Protein AF-A0A4R4EP50-F1 (afdb_monomer_lite)

Radius of gyration: 19.61 Å; chains: 1; bounding box: 46×54×57 Å

Structure (mmCIF, N/CA/C/O backbone):
data_AF-A0A4R4EP50-F1
#
_entry.id   AF-A0A4R4EP50-F1
#
loop_
_atom_site.group_PDB
_atom_site.id
_atom_site.type_symbol
_atom_site.label_atom_id
_atom_site.label_alt_id
_atom_site.label_comp_id
_atom_site.label_asym_id
_atom_site.label_entity_id
_atom_site.label_seq_id
_atom_site.pdbx_PDB_ins_code
_atom_site.Cartn_x
_atom_site.Cartn_y
_atom_site.Cartn_z
_atom_site.occupancy
_atom_site.B_iso_or_equiv
_atom_site.auth_seq_id
_atom_site.auth_comp_id
_atom_site.auth_asym_id
_atom_site.auth_atom_id
_atom_site.pdbx_PDB_model_num
ATOM 1 N N . MET A 1 1 ? 9.061 -44.047 -34.766 1.00 54.75 1 MET A N 1
ATOM 2 C CA . MET A 1 1 ? 9.448 -42.620 -34.655 1.00 54.75 1 MET A CA 1
ATOM 3 C C . MET A 1 1 ? 8.258 -41.668 -34.425 1.00 54.75 1 MET A C 1
ATOM 5 O O . MET A 1 1 ? 8.457 -40.468 -34.427 1.00 54.75 1 MET A O 1
ATOM 9 N N . THR A 1 2 ? 7.040 -42.151 -34.142 1.00 56.03 2 THR A N 1
ATOM 10 C CA . THR A 1 2 ? 5.811 -41.322 -34.072 1.00 56.03 2 THR A CA 1
ATOM 11 C C . THR A 1 2 ? 5.361 -40.906 -32.664 1.00 56.03 2 THR A C 1
ATOM 13 O O . THR A 1 2 ? 4.566 -39.984 -32.533 1.00 56.03 2 THR A O 1
ATOM 16 N N . ARG A 1 3 ? 5.862 -41.539 -31.593 1.00 52.25 3 ARG A N 1
ATOM 17 C CA . ARG A 1 3 ? 5.441 -41.227 -30.208 1.00 52.25 3 ARG A CA 1
ATOM 18 C C . ARG A 1 3 ? 6.208 -40.067 -29.562 1.00 52.25 3 ARG A C 1
ATOM 20 O O . ARG A 1 3 ? 5.690 -39.447 -28.644 1.00 52.25 3 ARG A O 1
ATOM 27 N N . LEU A 1 4 ? 7.402 -39.742 -30.066 1.00 52.72 4 LEU A N 1
ATOM 28 C CA . LEU A 1 4 ? 8.209 -38.630 -29.548 1.00 52.72 4 LEU A CA 1
ATOM 29 C C . LEU A 1 4 ? 7.645 -37.261 -29.974 1.00 52.72 4 LEU A C 1
ATOM 31 O O . LEU A 1 4 ? 7.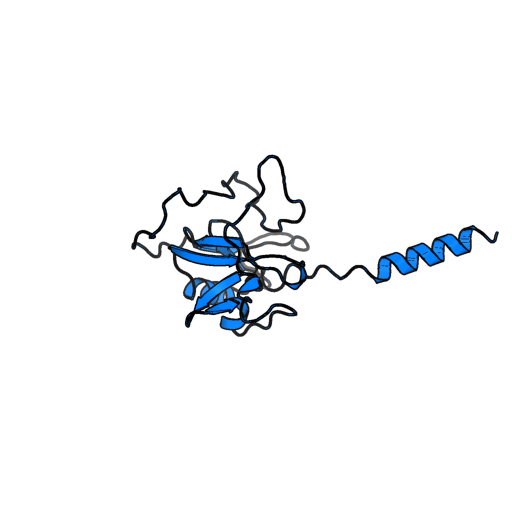656 -36.319 -29.190 1.00 52.72 4 LEU A O 1
ATOM 35 N N . SER A 1 5 ? 7.089 -37.164 -31.186 1.00 56.00 5 SER A N 1
ATOM 36 C CA . SER A 1 5 ? 6.551 -35.913 -31.741 1.00 56.00 5 SER A CA 1
ATOM 37 C C . SER A 1 5 ? 5.270 -35.440 -31.050 1.00 56.00 5 SER A C 1
ATOM 39 O O . SER A 1 5 ? 5.036 -34.239 -30.962 1.00 56.00 5 SER A O 1
ATOM 41 N N . LEU A 1 6 ? 4.455 -36.364 -30.524 1.00 56.03 6 LEU A N 1
ATOM 42 C CA . LEU A 1 6 ? 3.222 -36.003 -29.819 1.00 56.03 6 LEU A CA 1
ATOM 43 C C . LEU A 1 6 ? 3.503 -35.417 -28.426 1.00 56.03 6 LEU A C 1
ATOM 45 O O . LEU A 1 6 ? 2.803 -34.505 -28.006 1.00 56.03 6 LEU A O 1
ATOM 49 N N . ALA A 1 7 ? 4.541 -35.904 -27.737 1.00 57.75 7 ALA A N 1
ATOM 50 C CA . ALA A 1 7 ? 4.903 -35.443 -26.395 1.00 57.75 7 ALA A CA 1
ATOM 51 C C . ALA A 1 7 ? 5.517 -34.029 -26.386 1.00 57.75 7 ALA A C 1
ATOM 53 O O . ALA A 1 7 ? 5.302 -33.272 -25.441 1.00 57.75 7 ALA A O 1
ATOM 54 N N . LEU A 1 8 ? 6.243 -33.641 -27.445 1.00 58.06 8 LEU A N 1
ATOM 55 C CA . LEU A 1 8 ? 6.765 -32.274 -27.575 1.00 58.06 8 LEU A CA 1
ATOM 56 C C . LEU A 1 8 ? 5.658 -31.240 -27.842 1.00 58.06 8 LEU A C 1
ATOM 58 O O . LEU A 1 8 ? 5.747 -30.116 -27.351 1.00 58.06 8 LEU A O 1
ATOM 62 N N . ALA A 1 9 ? 4.605 -31.612 -28.576 1.00 59.69 9 ALA A N 1
ATOM 63 C CA . ALA A 1 9 ? 3.499 -30.704 -28.882 1.00 59.69 9 ALA A CA 1
ATOM 64 C C . ALA A 1 9 ? 2.643 -30.375 -27.642 1.00 59.69 9 ALA A C 1
ATOM 66 O O . ALA A 1 9 ? 2.223 -29.231 -27.470 1.00 59.69 9 ALA A O 1
ATOM 67 N N . THR A 1 10 ? 2.425 -31.339 -26.740 1.00 59.66 10 THR A N 1
ATOM 68 C CA . THR A 1 10 ? 1.687 -31.109 -25.485 1.00 59.66 10 THR A CA 1
ATOM 69 C C . THR A 1 10 ? 2.465 -30.263 -24.478 1.00 59.66 10 THR A C 1
ATOM 71 O O . THR A 1 10 ? 1.854 -29.460 -23.776 1.00 59.66 10 THR A O 1
ATOM 74 N N . LEU A 1 11 ? 3.796 -30.379 -24.423 1.00 57.06 11 LEU A N 1
ATOM 75 C CA . LEU A 1 11 ? 4.613 -29.578 -23.504 1.00 57.06 11 LEU A CA 1
ATOM 76 C C . LEU A 1 11 ? 4.658 -28.093 -23.914 1.00 57.06 11 LEU A C 1
ATOM 78 O O . LEU A 1 11 ? 4.552 -27.218 -23.060 1.00 57.06 11 LEU A O 1
ATOM 82 N N . ALA A 1 12 ? 4.731 -27.797 -25.217 1.00 59.09 12 ALA A N 1
ATOM 83 C CA . ALA A 1 12 ? 4.720 -26.420 -25.723 1.00 59.09 12 ALA A CA 1
ATOM 84 C C . ALA A 1 12 ? 3.375 -25.701 -25.490 1.00 59.09 12 ALA A C 1
ATOM 86 O O . ALA A 1 12 ? 3.356 -24.503 -25.214 1.00 59.09 12 ALA A O 1
ATOM 87 N N . ALA A 1 13 ? 2.251 -26.428 -25.539 1.00 60.34 13 ALA A N 1
ATOM 88 C CA . ALA A 1 13 ? 0.927 -25.868 -25.259 1.00 60.34 13 ALA A CA 1
ATOM 89 C C . ALA A 1 13 ? 0.710 -25.547 -23.767 1.00 60.34 13 ALA A C 1
ATOM 91 O O . ALA A 1 13 ? -0.010 -24.604 -23.445 1.00 60.34 13 ALA A O 1
ATOM 92 N N . ALA A 1 14 ? 1.352 -26.285 -22.854 1.00 61.09 14 ALA A N 1
ATOM 93 C CA . ALA A 1 14 ? 1.221 -26.060 -21.413 1.00 61.09 14 ALA A CA 1
ATOM 94 C C . ALA A 1 14 ? 1.969 -24.804 -20.920 1.00 61.09 14 ALA A C 1
ATOM 96 O O . ALA A 1 14 ? 1.519 -24.165 -19.972 1.00 61.09 14 ALA A O 1
ATOM 97 N N . LEU A 1 15 ? 3.072 -24.406 -21.570 1.00 58.97 15 LEU A N 1
ATOM 98 C CA . LEU A 1 15 ? 3.834 -23.209 -21.177 1.00 58.97 15 LEU A CA 1
ATOM 99 C C . LEU A 1 15 ? 3.194 -21.883 -21.631 1.00 58.97 15 LEU A C 1
ATOM 101 O O . LEU A 1 15 ? 3.486 -20.842 -21.051 1.00 58.97 15 LEU A O 1
ATOM 105 N N . ALA A 1 16 ? 2.308 -21.896 -22.630 1.00 59.00 16 ALA A N 1
ATOM 106 C CA . ALA A 1 16 ? 1.719 -20.673 -23.187 1.00 59.00 16 ALA A CA 1
ATOM 107 C C . ALA A 1 16 ? 0.561 -20.084 -22.353 1.00 59.00 16 ALA A C 1
ATOM 109 O O . ALA A 1 16 ? 0.087 -18.992 -22.662 1.00 59.00 16 ALA A O 1
ATOM 110 N N . VAL A 1 17 ? 0.091 -20.785 -21.314 1.00 58.62 17 VAL A N 1
ATOM 111 C CA . VAL A 1 17 ? -1.102 -20.387 -20.537 1.00 58.62 17 VAL A CA 1
ATOM 112 C C . VAL A 1 17 ? -0.774 -19.988 -19.098 1.00 58.62 17 VAL A C 1
ATOM 114 O O . VAL A 1 17 ? -1.685 -19.719 -18.322 1.00 58.62 17 VAL A O 1
ATOM 117 N N . ALA A 1 18 ? 0.503 -19.915 -18.715 1.00 59.75 18 ALA A N 1
ATOM 118 C CA . ALA A 1 18 ? 0.851 -19.361 -17.414 1.00 59.75 18 ALA A CA 1
ATOM 119 C C . ALA A 1 18 ? 0.574 -17.845 -17.446 1.00 59.75 18 ALA A C 1
ATOM 121 O O . ALA A 1 18 ? 1.255 -17.128 -18.188 1.00 59.75 18 ALA A O 1
ATOM 122 N N . PRO A 1 19 ? -0.420 -17.320 -16.699 1.00 57.94 19 PRO A N 1
ATOM 123 C CA . PRO A 1 19 ? -0.544 -15.882 -16.555 1.00 57.94 19 PRO A CA 1
ATOM 124 C C . PRO A 1 19 ? 0.765 -15.402 -15.938 1.00 57.94 19 PRO A C 1
ATOM 126 O O . PRO A 1 19 ? 1.155 -15.887 -14.878 1.00 57.94 19 PRO A O 1
ATOM 129 N N . ALA A 1 20 ? 1.466 -14.491 -16.616 1.00 56.00 20 ALA A N 1
ATOM 130 C CA . ALA A 1 20 ? 2.601 -13.818 -16.009 1.00 56.00 20 ALA A CA 1
ATOM 131 C C . ALA A 1 20 ? 2.100 -13.234 -14.686 1.00 56.00 20 ALA A C 1
ATOM 133 O O . ALA A 1 20 ? 1.242 -12.344 -14.694 1.00 56.00 20 ALA A O 1
ATOM 134 N N . ALA A 1 21 ? 2.564 -13.798 -13.572 1.00 53.84 21 ALA A N 1
ATOM 135 C CA . ALA A 1 21 ? 2.256 -13.325 -12.240 1.00 53.84 21 ALA A CA 1
ATOM 136 C C . ALA A 1 21 ? 2.901 -11.944 -12.108 1.00 53.84 21 ALA A C 1
ATOM 138 O O . ALA A 1 21 ? 4.045 -11.802 -11.696 1.00 53.84 21 ALA A O 1
ATOM 139 N N . ARG A 1 22 ? 2.182 -10.913 -12.556 1.00 60.31 22 ARG A N 1
ATOM 140 C CA . ARG A 1 22 ? 2.533 -9.508 -12.350 1.00 60.31 22 ARG A CA 1
ATOM 141 C C . ARG A 1 22 ? 2.080 -9.125 -10.951 1.00 6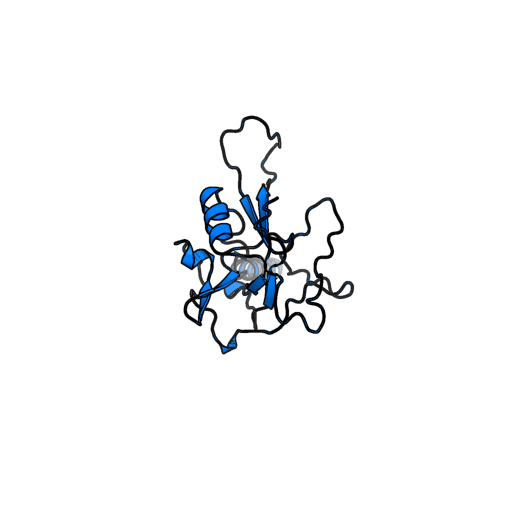0.31 22 ARG A C 1
ATOM 143 O O . ARG A 1 22 ? 1.160 -8.325 -10.796 1.00 60.31 22 ARG A O 1
ATOM 150 N N . ALA A 1 23 ? 2.657 -9.823 -9.975 1.00 60.06 23 ALA A N 1
ATOM 151 C CA . ALA A 1 23 ? 2.383 -9.602 -8.572 1.00 60.06 23 ALA A CA 1
ATOM 152 C C . ALA A 1 23 ? 2.842 -8.191 -8.214 1.00 60.06 23 ALA A C 1
ATOM 154 O O . ALA A 1 23 ? 2.031 -7.432 -7.728 1.00 60.06 23 ALA A O 1
ATOM 155 N N . ASP A 1 24 ? 4.024 -7.756 -8.633 1.00 67.19 24 ASP A N 1
ATOM 156 C CA . ASP A 1 24 ? 4.542 -6.463 -8.190 1.00 67.19 24 ASP A CA 1
ATOM 157 C C . ASP A 1 24 ? 4.271 -5.350 -9.212 1.00 67.19 24 ASP A C 1
ATOM 159 O O . ASP A 1 24 ? 4.913 -5.269 -10.262 1.00 67.19 24 ASP A O 1
ATOM 163 N N . GLN A 1 25 ? 3.283 -4.498 -8.934 1.00 82.12 25 GLN A N 1
ATOM 164 C CA . GLN A 1 25 ? 2.910 -3.367 -9.787 1.00 82.12 25 GLN A CA 1
ATOM 165 C C . GLN A 1 25 ? 3.490 -2.044 -9.284 1.00 82.12 25 GLN A C 1
ATOM 167 O O . GLN A 1 25 ? 4.012 -1.276 -10.089 1.00 82.12 25 GLN A O 1
ATOM 172 N N . PHE A 1 26 ? 3.413 -1.779 -7.976 1.00 90.94 26 PHE A N 1
ATOM 173 C CA . PHE A 1 26 ? 3.919 -0.554 -7.345 1.00 90.94 26 PHE A CA 1
ATOM 174 C C . PHE A 1 26 ? 4.568 -0.833 -5.984 1.00 90.94 26 PHE A C 1
ATOM 176 O O . PHE A 1 26 ? 4.364 -0.084 -5.026 1.00 90.94 26 PHE A O 1
ATOM 183 N N . ILE A 1 27 ? 5.350 -1.913 -5.894 1.00 89.38 27 ILE A N 1
ATOM 184 C CA . ILE A 1 27 ? 6.247 -2.134 -4.753 1.00 89.38 27 ILE A CA 1
ATOM 185 C C . ILE A 1 27 ? 7.461 -1.199 -4.838 1.00 89.38 27 ILE A C 1
ATOM 187 O O . ILE A 1 27 ? 7.771 -0.508 -3.876 1.00 89.38 27 ILE A O 1
ATOM 191 N N . TYR A 1 28 ? 8.084 -1.092 -6.016 1.00 87.44 28 TYR A N 1
ATOM 192 C CA . TYR A 1 28 ? 9.240 -0.237 -6.274 1.00 87.44 28 TYR A CA 1
ATOM 193 C C . TYR A 1 28 ? 8.801 1.138 -6.772 1.00 87.44 28 TYR A C 1
ATOM 195 O O . TYR A 1 28 ? 8.187 1.264 -7.831 1.00 87.44 28 TYR A O 1
ATOM 203 N N . LEU A 1 29 ? 9.137 2.171 -6.008 1.00 86.56 29 LEU A N 1
ATOM 204 C CA . LEU A 1 29 ? 8.712 3.549 -6.233 1.00 86.56 29 LEU A CA 1
ATOM 205 C C . LEU A 1 29 ? 9.921 4.466 -6.406 1.00 86.56 29 LEU A C 1
ATOM 207 O O . LEU A 1 29 ? 11.011 4.190 -5.900 1.00 86.56 29 LEU A O 1
ATOM 211 N N . ASP A 1 30 ? 9.718 5.612 -7.052 1.00 87.56 30 ASP A N 1
ATOM 212 C CA . ASP A 1 30 ? 10.631 6.735 -6.853 1.00 87.56 30 ASP A CA 1
ATOM 213 C C . ASP A 1 30 ? 10.426 7.370 -5.457 1.00 87.56 30 ASP A C 1
ATOM 215 O O . ASP A 1 30 ? 9.426 7.139 -4.767 1.00 87.56 30 ASP A O 1
ATOM 219 N N . LEU A 1 31 ? 11.385 8.188 -5.010 1.00 87.38 31 LEU A N 1
ATOM 220 C CA . LEU A 1 31 ? 11.327 8.802 -3.677 1.00 87.38 31 LEU A CA 1
ATOM 221 C C . LEU A 1 31 ? 10.112 9.725 -3.504 1.00 87.38 31 LEU A C 1
ATOM 223 O O . LEU A 1 31 ? 9.572 9.840 -2.402 1.00 87.38 31 LEU A O 1
ATOM 227 N N . GLN A 1 32 ? 9.699 10.425 -4.561 1.00 89.31 32 GLN A N 1
ATOM 228 C CA . GLN A 1 32 ? 8.573 11.350 -4.493 1.00 89.31 32 GLN A CA 1
ATOM 229 C C . GLN A 1 32 ? 7.258 10.583 -4.334 1.00 89.31 32 GLN A C 1
ATOM 231 O O . GLN A 1 32 ? 6.439 10.961 -3.497 1.00 89.31 32 GLN A O 1
ATOM 236 N N . GLN A 1 33 ? 7.081 9.490 -5.074 1.00 92.56 33 GLN A N 1
ATOM 237 C CA . GLN A 1 33 ? 5.956 8.568 -4.952 1.00 92.56 33 GLN A CA 1
ATOM 238 C C . GLN A 1 33 ? 5.899 7.947 -3.554 1.00 92.56 33 GLN A C 1
ATOM 240 O O . GLN A 1 33 ? 4.845 7.987 -2.919 1.00 92.56 33 GLN A O 1
ATOM 245 N N . ALA A 1 34 ? 7.027 7.453 -3.033 1.00 93.44 34 ALA A N 1
ATOM 246 C CA . ALA A 1 34 ? 7.092 6.875 -1.692 1.00 93.44 34 ALA A CA 1
ATOM 247 C C . ALA A 1 34 ? 6.739 7.903 -0.598 1.00 93.44 34 ALA A C 1
ATOM 249 O O . ALA A 1 34 ? 5.928 7.629 0.288 1.00 93.44 34 ALA A 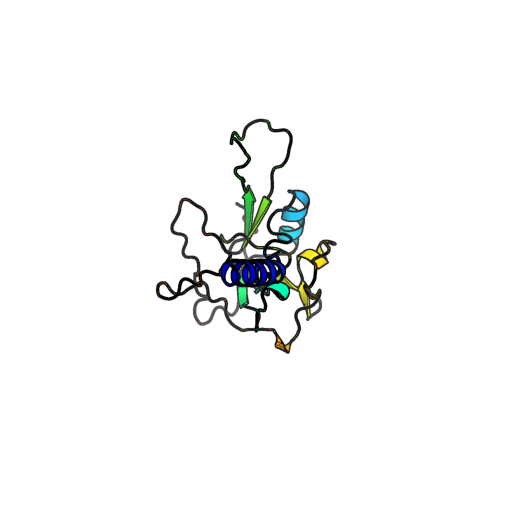O 1
ATOM 250 N N . ARG A 1 35 ? 7.261 9.135 -0.694 1.00 93.88 35 ARG A N 1
ATOM 251 C CA . ARG A 1 35 ? 6.904 10.235 0.224 1.00 93.88 35 ARG A CA 1
ATOM 252 C C . ARG A 1 35 ? 5.434 10.632 0.119 1.00 93.88 35 ARG A C 1
ATOM 254 O O . ARG A 1 35 ? 4.795 10.891 1.138 1.00 93.88 35 ARG A O 1
ATOM 261 N N . ALA A 1 36 ? 4.890 10.682 -1.095 1.00 95.62 36 ALA A N 1
ATOM 262 C CA . ALA A 1 36 ? 3.483 10.993 -1.314 1.00 95.62 36 ALA A CA 1
ATOM 263 C C . ALA A 1 36 ? 2.565 9.904 -0.739 1.00 95.62 36 ALA A C 1
ATOM 265 O O . ALA A 1 36 ? 1.520 10.229 -0.177 1.00 95.62 36 ALA A O 1
ATOM 266 N N . ALA A 1 37 ? 2.968 8.634 -0.823 1.00 96.69 37 ALA A N 1
ATOM 267 C CA . ALA A 1 37 ? 2.270 7.524 -0.185 1.00 96.69 37 ALA A CA 1
ATOM 268 C C . ALA A 1 37 ? 2.280 7.654 1.345 1.00 96.69 37 ALA A C 1
ATOM 270 O O . ALA A 1 37 ? 1.215 7.599 1.959 1.00 96.69 37 ALA A O 1
ATOM 271 N N . LEU A 1 38 ? 3.444 7.918 1.954 1.00 95.50 38 LEU A N 1
ATOM 272 C CA . LEU A 1 38 ? 3.542 8.143 3.399 1.00 95.50 38 LEU A CA 1
ATOM 273 C C . LEU A 1 38 ? 2.678 9.309 3.883 1.00 95.50 38 LEU A C 1
ATOM 275 O O . LEU A 1 38 ? 2.034 9.203 4.919 1.00 95.50 38 LEU A O 1
ATOM 279 N N . ALA A 1 39 ? 2.597 10.403 3.123 1.00 96.81 39 ALA A N 1
ATOM 280 C CA . ALA A 1 39 ? 1.772 11.556 3.486 1.00 96.81 39 ALA A CA 1
ATOM 281 C C . ALA A 1 39 ? 0.258 11.248 3.548 1.00 96.81 39 ALA A C 1
ATOM 283 O O . ALA A 1 39 ? -0.514 12.041 4.093 1.00 96.81 39 ALA A O 1
ATOM 284 N N . ARG A 1 40 ? -0.179 10.117 2.981 1.00 96.75 40 ARG A N 1
ATOM 285 C CA . ARG A 1 40 ? -1.571 9.639 2.996 1.00 96.75 40 ARG A CA 1
ATOM 286 C C . ARG A 1 40 ? -1.854 8.639 4.113 1.00 96.75 40 ARG A C 1
ATOM 288 O O . ARG A 1 40 ? -3.002 8.230 4.254 1.00 96.75 40 ARG A O 1
ATOM 295 N N . LEU A 1 41 ? -0.832 8.249 4.866 1.00 96.62 41 LEU A N 1
ATOM 296 C CA . LEU A 1 41 ? -0.899 7.235 5.904 1.00 96.62 41 LEU A CA 1
ATOM 297 C C . LEU A 1 41 ? -0.477 7.824 7.246 1.00 96.62 41 LEU A C 1
ATOM 299 O O . LEU A 1 41 ? 0.318 8.762 7.327 1.00 96.62 41 LEU A O 1
ATOM 303 N N . ARG A 1 42 ? -1.015 7.262 8.322 1.00 95.75 42 ARG A N 1
ATOM 304 C CA . ARG A 1 42 ? -0.677 7.613 9.699 1.00 95.75 42 ARG A CA 1
ATOM 305 C C . ARG A 1 42 ? -0.612 6.357 10.548 1.00 95.75 42 ARG A C 1
ATOM 307 O O . ARG A 1 42 ? -1.331 5.388 10.309 1.00 95.75 42 ARG A O 1
ATOM 314 N N . ALA A 1 43 ? 0.215 6.399 11.588 1.00 92.31 43 ALA A N 1
ATOM 315 C CA . ALA A 1 43 ? 0.104 5.426 12.662 1.00 92.31 43 ALA A CA 1
ATOM 316 C C . ALA A 1 43 ? -1.328 5.459 13.224 1.00 92.31 43 ALA A C 1
ATOM 318 O O . ALA A 1 43 ? -1.892 6.523 13.483 1.00 92.31 43 ALA A O 1
ATOM 319 N N . GLY A 1 44 ? -1.916 4.279 13.366 1.00 89.94 44 GLY A N 1
ATOM 320 C CA . GLY A 1 44 ? -3.299 4.067 13.754 1.00 89.94 44 GLY A CA 1
ATOM 321 C C . GLY A 1 44 ? -4.289 3.886 12.607 1.00 89.94 44 GLY A C 1
ATOM 322 O O . GLY A 1 44 ? -5.409 3.433 12.856 1.00 89.94 44 GLY A O 1
ATOM 323 N N . ASP A 1 45 ? -3.906 4.188 11.366 1.00 94.75 45 ASP A N 1
ATOM 324 C CA . ASP A 1 45 ? -4.781 3.934 10.227 1.00 94.75 45 ASP A CA 1
ATOM 325 C C . ASP A 1 45 ? -5.059 2.436 10.082 1.00 94.75 45 ASP A C 1
ATOM 327 O O . ASP A 1 45 ? -4.206 1.583 10.323 1.00 94.75 45 ASP A O 1
ATOM 331 N N . VAL A 1 46 ? -6.271 2.110 9.640 1.00 94.00 46 VAL A N 1
ATOM 332 C CA . VAL A 1 46 ? -6.607 0.760 9.190 1.00 94.00 46 VAL A CA 1
ATOM 333 C C . VAL A 1 46 ? -6.487 0.735 7.677 1.00 94.00 46 VAL A C 1
ATOM 335 O O . VAL A 1 46 ? -7.122 1.541 6.997 1.00 94.00 46 VAL A O 1
ATOM 338 N N . VAL A 1 47 ? -5.728 -0.222 7.158 1.00 95.94 47 VAL A N 1
ATOM 339 C CA . VAL A 1 47 ? -5.593 -0.484 5.726 1.00 95.94 47 VAL A CA 1
ATOM 340 C C . VAL A 1 47 ? -6.082 -1.885 5.384 1.00 95.94 47 VAL A C 1
ATOM 342 O O . VAL A 1 47 ? -6.158 -2.777 6.237 1.00 95.94 47 VAL A O 1
ATOM 345 N N . HIS A 1 48 ? -6.427 -2.076 4.115 1.00 95.56 48 HIS A N 1
ATOM 346 C CA . HIS A 1 48 ? -6.706 -3.388 3.553 1.00 95.56 48 HIS A CA 1
ATOM 347 C C . HIS A 1 48 ? -5.706 -3.731 2.464 1.00 95.56 48 HIS A C 1
ATOM 349 O O . HIS A 1 48 ? -5.479 -2.929 1.567 1.00 95.56 48 HIS A O 1
ATOM 355 N N . HIS A 1 49 ? -5.188 -4.947 2.508 1.00 94.12 49 HIS A N 1
ATOM 356 C CA . HIS A 1 49 ? -4.379 -5.518 1.447 1.00 94.12 49 HIS A CA 1
ATOM 357 C C . HIS A 1 49 ? -5.231 -6.446 0.593 1.00 94.12 49 HIS A C 1
ATOM 359 O O . HIS A 1 49 ? -5.956 -7.281 1.133 1.00 94.12 49 HIS A O 1
ATOM 365 N N . TYR A 1 50 ? -5.208 -6.266 -0.722 1.00 93.62 50 TYR A N 1
ATOM 366 C CA . TYR A 1 50 ? -6.020 -7.052 -1.642 1.00 93.62 50 TYR A CA 1
ATOM 367 C C . TYR A 1 50 ? -5.423 -7.091 -3.049 1.00 93.62 50 TYR A C 1
ATOM 369 O O . TYR A 1 50 ? -5.450 -6.086 -3.770 1.00 93.62 50 TYR A O 1
ATOM 377 N N . CYS A 1 51 ? -4.968 -8.271 -3.466 1.00 92.62 51 CYS A N 1
ATOM 378 C CA . CYS A 1 51 ? -4.478 -8.541 -4.806 1.00 92.62 51 CYS A CA 1
ATOM 379 C C . CYS A 1 51 ? -5.552 -9.219 -5.675 1.00 92.62 51 CYS A C 1
ATOM 381 O O . CYS A 1 51 ? -5.640 -10.442 -5.803 1.00 92.62 51 CYS A O 1
ATOM 383 N N . ALA A 1 52 ? -6.360 -8.402 -6.357 1.00 90.69 52 ALA A N 1
ATOM 384 C CA . ALA A 1 52 ? -7.322 -8.881 -7.352 1.00 90.69 52 ALA A CA 1
ATOM 385 C C . ALA A 1 52 ? -6.701 -9.773 -8.455 1.00 90.69 52 ALA A C 1
ATOM 387 O O . ALA A 1 52 ? -7.276 -10.828 -8.738 1.00 90.69 52 ALA A O 1
ATOM 388 N N . PRO A 1 53 ? -5.555 -9.418 -9.084 1.00 87.44 53 PRO A N 1
ATOM 389 C CA . PRO A 1 53 ? -4.957 -10.270 -10.112 1.00 87.44 53 PRO A CA 1
ATOM 390 C C . PRO A 1 53 ? -4.340 -11.564 -9.557 1.00 87.44 53 PRO A C 1
ATOM 392 O O . PRO A 1 53 ? -4.191 -12.509 -10.329 1.00 87.44 53 PRO A O 1
ATOM 395 N N . CYS A 1 54 ? -4.046 -11.636 -8.252 1.00 84.81 54 CYS A N 1
ATOM 396 C CA . CYS A 1 54 ? -3.596 -12.858 -7.575 1.00 84.81 54 CYS A CA 1
ATOM 397 C C . CYS A 1 54 ? -4.752 -13.829 -7.281 1.00 84.81 54 CYS A C 1
ATOM 399 O O . CYS A 1 54 ? -4.517 -14.998 -6.992 1.00 84.81 54 CYS A O 1
ATOM 401 N N . GLY A 1 55 ? -6.004 -13.369 -7.387 1.00 87.06 55 GLY A N 1
ATOM 402 C CA . GLY A 1 55 ? -7.182 -14.187 -7.111 1.00 87.06 55 GLY A CA 1
ATOM 403 C C . GLY A 1 55 ? -7.632 -14.169 -5.650 1.00 87.06 55 GLY A C 1
ATOM 404 O O . GLY A 1 55 ? -8.403 -15.046 -5.256 1.00 87.06 55 GLY A O 1
ATOM 405 N N . ASP A 1 56 ? -7.214 -13.170 -4.864 1.00 86.50 56 ASP A N 1
ATOM 406 C CA . ASP A 1 56 ? -7.620 -13.040 -3.466 1.00 86.50 56 ASP A CA 1
ATOM 407 C C . ASP A 1 56 ? -9.148 -13.079 -3.325 1.00 86.50 56 ASP A C 1
ATOM 409 O O . ASP A 1 56 ? -9.905 -12.326 -3.959 1.00 86.50 56 ASP A O 1
ATOM 413 N N . ALA A 1 57 ? -9.629 -13.961 -2.448 1.00 91.25 57 ALA A N 1
ATOM 414 C CA . ALA A 1 57 ? -11.055 -14.076 -2.173 1.00 91.25 57 ALA A CA 1
ATOM 415 C C . ALA A 1 57 ? -11.562 -12.901 -1.323 1.00 91.25 57 ALA A C 1
ATOM 417 O O . ALA A 1 57 ? -12.679 -12.414 -1.542 1.00 91.25 57 ALA A O 1
ATOM 418 N N . LYS A 1 58 ? -10.745 -12.457 -0.362 1.00 93.50 58 LYS A N 1
ATOM 419 C CA . LYS A 1 58 ? -11.009 -11.384 0.599 1.00 93.50 58 LYS A CA 1
ATOM 420 C C . LYS A 1 58 ? -9.731 -10.588 0.838 1.00 93.50 58 LYS A C 1
ATOM 422 O O . LYS A 1 58 ? -8.646 -11.134 0.715 1.00 93.50 58 LYS A O 1
ATOM 427 N N . SER A 1 59 ? -9.885 -9.327 1.214 1.00 93.69 59 SER A N 1
ATOM 428 C CA . SER A 1 59 ? -8.796 -8.487 1.670 1.00 93.69 59 SER A CA 1
ATOM 429 C C . SER A 1 59 ? -8.372 -8.841 3.084 1.00 93.69 59 SER A C 1
ATOM 431 O O . SER A 1 59 ? -9.162 -9.300 3.913 1.00 93.69 59 SER A O 1
ATOM 433 N N . GLU A 1 60 ? -7.133 -8.519 3.391 1.00 90.50 60 GLU A N 1
ATOM 434 C CA . GLU A 1 60 ? -6.565 -8.668 4.710 1.00 90.50 60 GLU A CA 1
ATOM 435 C C . GLU A 1 60 ? -6.483 -7.313 5.410 1.00 90.50 60 GLU A C 1
ATOM 437 O O . GLU A 1 60 ? -6.076 -6.321 4.815 1.00 90.50 60 GLU A O 1
ATOM 442 N N . ARG A 1 61 ? -6.933 -7.240 6.665 1.00 91.00 61 ARG A N 1
ATOM 443 C CA . ARG A 1 61 ? -6.989 -5.989 7.435 1.00 91.00 61 ARG A CA 1
ATOM 444 C C . ARG A 1 61 ? -5.732 -5.827 8.285 1.00 91.00 61 ARG A C 1
ATOM 446 O O . ARG A 1 61 ? -5.467 -6.699 9.111 1.00 91.00 61 ARG A O 1
ATOM 453 N N . MET A 1 62 ? -5.057 -4.687 8.161 1.00 89.25 62 MET A N 1
ATOM 454 C CA . MET A 1 62 ? -3.886 -4.314 8.957 1.00 89.25 62 MET A CA 1
ATOM 455 C C . MET A 1 62 ? -4.115 -2.963 9.646 1.00 89.25 62 MET A C 1
ATOM 457 O O . MET A 1 62 ? -4.604 -2.024 9.022 1.00 89.25 62 MET A O 1
ATOM 461 N N . THR A 1 63 ? -3.748 -2.856 10.923 1.00 89.50 63 THR A N 1
ATOM 462 C CA . THR A 1 63 ? -3.621 -1.569 11.621 1.00 89.50 63 THR A CA 1
ATOM 463 C C . THR A 1 63 ? -2.170 -1.104 11.519 1.00 89.50 63 THR A C 1
ATOM 465 O O . THR A 1 63 ? -1.256 -1.836 11.898 1.00 89.50 63 THR A O 1
ATOM 468 N N . VAL A 1 64 ? -1.939 0.093 10.990 1.00 91.31 64 VAL A N 1
ATOM 469 C CA . VAL A 1 64 ? -0.609 0.693 10.846 1.00 91.31 64 VAL A CA 1
ATOM 470 C C . VAL A 1 64 ? -0.097 1.119 12.223 1.00 91.31 64 VAL A C 1
ATOM 472 O O . VAL A 1 64 ? -0.781 1.838 12.942 1.00 91.31 64 VAL A O 1
ATOM 475 N N . ARG A 1 65 ? 1.110 0.710 12.606 1.00 88.88 65 ARG A N 1
ATOM 476 C CA . ARG A 1 65 ? 1.792 1.121 13.848 1.00 88.88 65 ARG A CA 1
ATOM 477 C C . ARG A 1 65 ? 3.068 1.884 13.550 1.00 88.88 65 ARG A C 1
ATOM 479 O O . ARG A 1 65 ? 3.296 2.927 14.150 1.00 88.88 65 ARG A O 1
ATOM 486 N N . SER A 1 66 ? 3.867 1.364 12.623 1.00 88.31 66 SER A N 1
ATOM 487 C CA . SER A 1 66 ? 5.034 2.044 12.073 1.00 88.31 66 SER A CA 1
ATOM 488 C C . SER A 1 66 ? 4.839 2.281 10.583 1.00 88.31 66 SER A C 1
ATOM 490 O O . SER A 1 66 ? 4.152 1.524 9.889 1.00 88.31 66 SER A O 1
ATOM 492 N N . LEU A 1 67 ? 5.437 3.370 10.121 1.00 92.19 67 LEU A N 1
ATOM 493 C CA . LEU A 1 67 ? 5.548 3.724 8.722 1.00 92.19 67 LEU A CA 1
ATOM 494 C C . LEU A 1 67 ? 7.017 3.996 8.426 1.00 92.19 67 LEU A C 1
ATOM 496 O O . LEU A 1 67 ? 7.691 4.649 9.223 1.00 92.19 67 LEU A O 1
ATOM 500 N N . GLY A 1 68 ? 7.480 3.540 7.273 1.00 90.38 68 GLY A N 1
ATOM 501 C CA . GLY A 1 68 ? 8.842 3.765 6.816 1.00 90.38 68 GLY A CA 1
ATOM 502 C C . GLY A 1 68 ? 8.908 3.874 5.304 1.00 90.38 68 GLY A C 1
ATOM 503 O O . GLY A 1 68 ? 7.955 3.554 4.589 1.00 90.38 68 GLY A O 1
ATOM 504 N N . ILE A 1 69 ? 10.047 4.341 4.815 1.00 88.75 69 ILE A N 1
ATOM 505 C CA . ILE A 1 69 ? 10.460 4.077 3.445 1.00 88.75 69 ILE A CA 1
ATOM 506 C C . ILE A 1 69 ? 11.837 3.447 3.545 1.00 88.75 69 ILE A C 1
ATOM 508 O O . ILE A 1 69 ? 12.741 4.063 4.108 1.00 88.75 69 ILE A O 1
ATOM 512 N N . ASP A 1 70 ? 11.997 2.270 2.957 1.00 84.56 70 ASP A N 1
ATOM 513 C CA . ASP A 1 70 ? 13.304 1.640 2.831 1.00 84.56 70 ASP A CA 1
ATOM 514 C C . ASP A 1 70 ? 13.805 1.714 1.387 1.00 84.56 70 ASP A C 1
ATOM 516 O O . ASP A 1 70 ? 13.037 1.855 0.426 1.00 84.56 70 ASP A O 1
ATOM 520 N N . ARG A 1 71 ? 15.124 1.659 1.228 1.00 80.75 71 ARG A N 1
ATOM 521 C CA . ARG A 1 71 ? 15.772 1.547 -0.076 1.00 80.75 71 ARG A CA 1
ATOM 522 C C . ARG A 1 71 ? 15.838 0.079 -0.447 1.00 80.75 71 ARG A C 1
ATOM 524 O O . ARG A 1 71 ? 16.408 -0.706 0.300 1.00 80.75 71 ARG A O 1
ATOM 531 N N . VAL A 1 72 ? 15.344 -0.276 -1.630 1.00 72.12 72 VAL A N 1
ATOM 532 C CA . VAL A 1 72 ? 15.516 -1.642 -2.139 1.00 72.12 72 VAL A CA 1
ATOM 533 C C . VAL A 1 72 ? 16.569 -1.690 -3.234 1.00 72.12 72 VAL A C 1
ATOM 535 O O . VAL A 1 72 ? 16.620 -0.838 -4.124 1.00 72.12 72 VAL A O 1
ATOM 538 N N . TRP A 1 73 ? 17.431 -2.699 -3.125 1.00 67.62 73 TRP A N 1
ATOM 539 C CA . TRP A 1 73 ? 18.513 -3.015 -4.049 1.00 67.62 73 TRP A CA 1
ATOM 540 C C . TRP A 1 73 ? 18.143 -4.281 -4.835 1.00 67.62 73 TRP A C 1
ATOM 542 O O . TRP A 1 73 ? 17.674 -5.245 -4.238 1.00 67.62 73 TRP A O 1
ATOM 552 N N . ASP A 1 74 ? 18.391 -4.320 -6.143 1.00 46.56 74 ASP A N 1
ATOM 553 C CA . ASP A 1 74 ? 18.219 -5.527 -6.973 1.00 46.56 74 ASP A CA 1
ATOM 554 C C . ASP A 1 74 ? 19.505 -5.833 -7.760 1.00 46.56 74 ASP A C 1
ATOM 556 O O . ASP A 1 74 ? 20.204 -4.915 -8.152 1.00 46.56 74 ASP A O 1
ATOM 560 N N . ARG A 1 75 ? 19.820 -7.113 -7.986 1.00 37.81 75 ARG A N 1
ATOM 561 C CA . ARG A 1 75 ? 21.110 -7.755 -8.293 1.00 37.81 75 ARG A CA 1
ATOM 562 C C . ARG A 1 75 ? 21.318 -8.189 -9.780 1.00 37.81 75 ARG A C 1
ATOM 564 O O . ARG A 1 75 ? 22.137 -9.052 -10.078 1.00 37.81 75 ARG A O 1
ATOM 571 N N . ASP A 1 76 ? 20.783 -7.472 -10.761 1.00 48.97 76 ASP A N 1
ATOM 572 C CA . ASP A 1 76 ? 21.718 -7.052 -11.834 1.00 48.97 76 ASP A CA 1
ATOM 573 C C . ASP A 1 76 ? 22.731 -6.009 -11.295 1.00 48.97 76 ASP A C 1
ATOM 575 O O . ASP A 1 76 ? 23.730 -5.697 -11.936 1.00 48.97 76 ASP A O 1
ATOM 579 N N . SER A 1 77 ? 22.522 -5.458 -10.095 1.00 50.81 77 SER A N 1
ATOM 580 C CA . SER A 1 77 ? 23.362 -4.406 -9.523 1.00 50.81 77 SER A CA 1
ATOM 581 C C . SER A 1 77 ? 24.593 -4.943 -8.794 1.00 50.81 77 SER A C 1
ATOM 583 O O . SER A 1 77 ? 24.495 -5.667 -7.800 1.00 50.81 77 SER A O 1
ATOM 585 N N . ALA A 1 78 ? 25.783 -4.531 -9.226 1.00 39.78 78 ALA A N 1
ATOM 586 C CA . ALA A 1 78 ? 26.983 -4.600 -8.401 1.00 39.78 78 ALA A CA 1
ATOM 587 C C . ALA A 1 78 ? 26.884 -3.495 -7.343 1.00 39.78 78 ALA A C 1
ATOM 589 O O . ALA A 1 78 ? 27.238 -2.350 -7.614 1.00 39.78 78 ALA A O 1
ATOM 590 N N . ALA A 1 79 ? 26.330 -3.799 -6.169 1.00 43.84 79 ALA A N 1
ATOM 591 C CA . ALA A 1 79 ? 26.118 -2.782 -5.147 1.00 43.84 79 ALA A CA 1
ATOM 592 C C . ALA A 1 79 ? 27.408 -1.987 -4.877 1.00 43.84 79 ALA A C 1
ATOM 594 O O . ALA A 1 79 ? 28.406 -2.577 -4.473 1.00 43.84 79 ALA A O 1
ATOM 595 N N . GLN A 1 80 ? 27.353 -0.658 -5.015 1.00 45.84 80 GLN A N 1
ATOM 596 C CA . GLN A 1 80 ? 27.901 0.246 -4.005 1.00 45.84 80 GLN A CA 1
ATOM 597 C C . GLN A 1 80 ? 27.032 1.501 -3.878 1.00 45.84 80 GLN A C 1
ATOM 599 O O . GLN A 1 80 ? 26.928 2.287 -4.820 1.00 45.84 80 GLN A O 1
ATOM 604 N N . PRO A 1 81 ? 26.428 1.743 -2.706 1.00 50.62 81 PRO A N 1
ATOM 605 C CA . PRO A 1 81 ? 25.843 3.033 -2.406 1.00 50.62 81 PRO A CA 1
ATOM 606 C C . PRO A 1 81 ? 26.922 3.980 -1.863 1.00 50.62 81 PRO A C 1
ATOM 608 O O . PRO A 1 81 ? 27.121 4.056 -0.656 1.00 50.62 81 PRO A O 1
ATOM 611 N N . TYR A 1 82 ? 27.574 4.743 -2.744 1.00 41.00 82 TYR A N 1
ATOM 612 C CA . TYR A 1 82 ? 27.909 6.151 -2.481 1.00 41.00 82 TYR A CA 1
ATOM 613 C C . TYR A 1 82 ? 28.273 6.868 -3.797 1.00 41.00 82 TYR A C 1
ATOM 615 O O . TYR A 1 82 ? 29.245 6.493 -4.442 1.00 41.00 82 TYR A O 1
ATOM 623 N N . ASN A 1 83 ? 27.479 7.894 -4.158 1.00 48.16 83 ASN A N 1
ATOM 624 C CA . ASN A 1 83 ? 27.392 8.591 -5.464 1.00 48.16 83 ASN A CA 1
ATOM 625 C C . ASN A 1 83 ? 26.978 7.697 -6.654 1.00 48.16 83 ASN A C 1
ATOM 627 O O . ASN A 1 83 ? 27.840 7.146 -7.325 1.00 48.16 83 ASN A O 1
ATOM 631 N N . SER A 1 84 ? 25.673 7.574 -6.947 1.00 44.78 84 SER A N 1
ATOM 632 C CA . SER A 1 84 ? 25.187 6.758 -8.080 1.00 44.78 84 SER A CA 1
ATOM 633 C C . SER A 1 84 ? 24.155 7.450 -8.981 1.00 44.78 84 SER A C 1
ATOM 635 O O . SER A 1 84 ? 23.317 8.212 -8.490 1.00 44.78 84 SER A O 1
ATOM 637 N N . ASP A 1 85 ? 24.134 7.031 -10.254 1.00 53.69 85 ASP A N 1
ATOM 638 C CA . ASP A 1 85 ? 23.501 7.692 -11.407 1.00 53.69 85 ASP A CA 1
ATOM 639 C C . ASP A 1 85 ? 22.347 6.863 -12.049 1.00 53.69 85 ASP A C 1
ATOM 641 O O . ASP A 1 85 ? 22.105 6.971 -13.248 1.00 53.69 85 ASP A O 1
ATOM 645 N N . GLY A 1 86 ? 21.597 6.050 -11.282 1.00 55.09 86 GLY A N 1
ATOM 646 C CA . GLY A 1 86 ? 20.257 5.543 -11.680 1.00 55.09 86 GLY A CA 1
ATOM 647 C C . GLY A 1 86 ? 20.083 4.013 -11.737 1.00 55.09 86 GLY A C 1
ATOM 648 O O . GLY A 1 86 ? 20.689 3.347 -12.557 1.00 55.09 86 GLY A O 1
ATOM 649 N N . LEU A 1 87 ? 19.224 3.356 -10.953 1.00 58.91 87 LEU A N 1
ATOM 650 C CA . LEU A 1 87 ? 17.949 3.766 -10.359 1.00 58.91 87 LEU A CA 1
ATOM 651 C C . LEU A 1 87 ? 17.886 3.285 -8.902 1.00 58.91 87 LEU A C 1
ATOM 653 O O . LEU A 1 87 ? 18.064 2.105 -8.618 1.00 58.91 87 LEU A O 1
ATOM 657 N N . THR A 1 88 ? 17.642 4.204 -7.968 1.00 70.19 88 THR A N 1
ATOM 658 C CA . THR A 1 88 ? 17.313 3.854 -6.580 1.00 70.19 88 THR A CA 1
ATOM 659 C C . THR A 1 88 ? 15.804 3.733 -6.464 1.00 70.19 88 THR A C 1
ATOM 661 O O . THR A 1 88 ? 15.100 4.723 -6.678 1.00 70.19 88 THR A O 1
ATOM 664 N N . PHE A 1 89 ? 15.330 2.549 -6.094 1.00 80.75 89 PHE A N 1
ATOM 665 C CA . PHE A 1 89 ? 13.932 2.334 -5.763 1.00 80.75 89 PHE A CA 1
ATOM 666 C C . PHE A 1 89 ? 13.717 2.417 -4.262 1.00 80.75 89 PHE A C 1
ATOM 668 O O . PHE A 1 89 ? 14.593 2.121 -3.445 1.00 80.75 89 PHE A O 1
ATOM 675 N N . TRP A 1 90 ? 12.512 2.828 -3.926 1.00 86.56 90 TRP A N 1
ATOM 676 C CA . TRP A 1 90 ? 12.043 2.982 -2.573 1.00 86.56 90 TRP A CA 1
ATOM 677 C C . TRP A 1 90 ? 10.811 2.115 -2.400 1.00 86.56 90 TRP A C 1
ATOM 679 O O . TRP A 1 90 ? 9.967 2.048 -3.291 1.00 86.56 90 TRP A O 1
ATOM 689 N N . VAL A 1 91 ? 10.713 1.461 -1.255 1.00 88.88 91 VAL A N 1
ATOM 690 C CA . VAL A 1 91 ? 9.530 0.702 -0.864 1.00 88.88 91 VAL A CA 1
ATOM 691 C C . VAL A 1 91 ? 8.923 1.399 0.337 1.00 88.88 91 VAL A C 1
ATOM 693 O O . VAL A 1 91 ? 9.635 1.821 1.244 1.00 88.88 91 VAL A O 1
ATOM 696 N N . VAL A 1 92 ? 7.602 1.545 0.338 1.00 92.75 92 VAL A N 1
ATOM 697 C CA . VAL A 1 92 ? 6.877 1.981 1.533 1.00 92.75 92 VAL A CA 1
ATOM 698 C C . VAL A 1 92 ? 6.755 0.792 2.467 1.00 92.75 92 VAL A C 1
ATOM 700 O O . VAL A 1 92 ? 6.333 -0.280 2.043 1.00 92.75 92 VAL A O 1
ATOM 703 N N . GLU A 1 93 ? 7.083 0.989 3.735 1.00 91.56 93 GLU A N 1
ATOM 704 C CA . GLU A 1 93 ? 6.932 -0.024 4.768 1.00 91.56 93 GLU A CA 1
ATOM 705 C C . GLU A 1 93 ? 5.762 0.321 5.687 1.00 91.56 93 GLU A C 1
ATOM 707 O O . GLU A 1 93 ? 5.671 1.438 6.205 1.00 91.56 93 GLU A O 1
ATOM 712 N N . LEU A 1 94 ? 4.876 -0.651 5.912 1.00 91.19 94 LEU A N 1
ATOM 713 C CA . LEU A 1 94 ? 3.846 -0.605 6.947 1.00 91.19 94 LEU A CA 1
ATOM 714 C C . LEU A 1 94 ? 4.167 -1.694 7.959 1.00 91.19 94 LEU A C 1
ATOM 716 O O . LEU A 1 94 ? 4.247 -2.860 7.584 1.00 91.19 94 LEU A O 1
ATOM 720 N N . ASN A 1 95 ? 4.318 -1.345 9.237 1.00 88.06 95 ASN A N 1
ATOM 721 C CA . ASN A 1 95 ? 4.687 -2.322 10.267 1.00 88.06 95 ASN A CA 1
ATOM 722 C C . ASN A 1 95 ? 5.944 -3.123 9.904 1.00 88.06 95 ASN A C 1
ATOM 724 O O . ASN A 1 95 ? 5.963 -4.337 10.089 1.00 88.06 95 ASN A O 1
ATOM 728 N N . ASP A 1 96 ? 6.960 -2.442 9.370 1.00 82.56 96 ASP A N 1
ATOM 729 C CA . ASP A 1 96 ? 8.245 -3.036 8.987 1.00 82.56 96 ASP A CA 1
ATOM 730 C C . ASP A 1 96 ? 8.159 -4.051 7.829 1.00 82.56 96 ASP A C 1
ATOM 732 O O . ASP A 1 96 ? 9.083 -4.840 7.617 1.00 82.56 96 ASP A O 1
ATOM 736 N N . VAL A 1 97 ? 7.045 -4.028 7.091 1.00 81.75 97 VAL A N 1
ATOM 737 C CA . VAL A 1 97 ? 6.783 -4.857 5.916 1.00 81.75 97 VAL A CA 1
ATOM 738 C C . VAL A 1 97 ? 6.666 -3.958 4.694 1.00 81.75 97 VAL A C 1
ATOM 740 O O . VAL A 1 97 ? 5.806 -3.078 4.657 1.00 81.75 97 VAL A O 1
ATOM 743 N N . GLY A 1 98 ? 7.498 -4.196 3.681 1.00 86.62 98 GLY A N 1
ATOM 744 C CA . GLY A 1 98 ? 7.397 -3.507 2.397 1.00 86.62 98 GLY A CA 1
ATOM 745 C C . GLY A 1 98 ? 6.085 -3.830 1.682 1.00 86.62 98 GLY A C 1
ATOM 746 O O . GLY A 1 98 ? 5.712 -4.996 1.591 1.00 86.62 98 GLY A O 1
ATOM 747 N N . VAL A 1 99 ? 5.366 -2.824 1.181 1.00 90.81 99 VAL A N 1
ATOM 748 C CA . VAL A 1 99 ? 4.032 -3.008 0.588 1.00 90.81 99 VAL A CA 1
ATOM 749 C C . VAL A 1 99 ? 3.967 -2.580 -0.874 1.00 90.81 99 VAL A C 1
ATOM 751 O O . VAL A 1 99 ? 4.499 -1.542 -1.257 1.00 90.81 99 VAL A O 1
ATOM 754 N N . ASP A 1 100 ? 3.236 -3.346 -1.686 1.00 93.31 100 ASP A N 1
ATOM 755 C CA . ASP A 1 100 ? 2.837 -2.917 -3.026 1.00 93.31 100 ASP A CA 1
ATOM 756 C C . ASP A 1 100 ? 1.624 -1.979 -2.943 1.00 93.31 100 ASP A C 1
ATOM 758 O O . ASP A 1 100 ? 0.524 -2.389 -2.551 1.00 93.31 100 ASP A O 1
ATOM 762 N N . LEU A 1 101 ? 1.800 -0.716 -3.347 1.00 95.69 101 LEU A N 1
ATOM 763 C CA . LEU A 1 101 ? 0.732 0.287 -3.299 1.00 95.69 101 LEU A CA 1
ATOM 764 C C . LEU A 1 101 ? -0.472 -0.065 -4.183 1.00 95.69 101 LEU A C 1
ATOM 766 O O . LEU A 1 101 ? -1.574 0.436 -3.936 1.00 95.69 101 LEU A O 1
ATOM 770 N N . ALA A 1 102 ? -0.293 -0.921 -5.193 1.00 95.88 102 ALA A N 1
ATOM 771 C CA . ALA A 1 102 ? -1.381 -1.435 -6.013 1.00 95.88 102 ALA A CA 1
ATOM 772 C C . ALA A 1 102 ? -2.342 -2.311 -5.210 1.00 95.88 102 ALA A C 1
ATOM 774 O O . ALA A 1 102 ? -3.487 -2.459 -5.618 1.00 95.88 102 ALA A O 1
ATOM 775 N N . TYR A 1 103 ? -1.939 -2.861 -4.068 1.00 95.31 103 TYR A N 1
ATOM 776 C CA . TYR A 1 103 ? -2.798 -3.739 -3.271 1.00 95.31 103 TYR A CA 1
ATOM 777 C C . TYR A 1 103 ? -3.178 -3.158 -1.924 1.00 95.31 103 TYR A C 1
ATOM 779 O O . TYR A 1 103 ? -3.962 -3.779 -1.216 1.00 95.31 103 TYR A O 1
ATOM 787 N N . VAL A 1 104 ? -2.707 -1.959 -1.588 1.00 96.88 104 VAL A N 1
ATOM 788 C CA . VAL A 1 104 ? -3.085 -1.263 -0.357 1.00 96.88 104 VAL A CA 1
ATOM 789 C C . VAL A 1 104 ? -4.309 -0.383 -0.600 1.00 96.88 104 VAL A C 1
ATOM 791 O O . VAL A 1 104 ? -4.352 0.426 -1.525 1.00 96.88 104 VAL A O 1
ATOM 794 N N . TYR A 1 105 ? -5.310 -0.512 0.265 1.00 98.06 105 TYR A N 1
ATOM 795 C CA . TYR A 1 105 ? -6.523 0.295 0.272 1.00 98.06 105 TYR A CA 1
ATOM 796 C C . TYR A 1 105 ? -6.646 1.042 1.592 1.00 98.06 105 TYR A C 1
ATOM 798 O O . TYR A 1 105 ? -6.604 0.442 2.667 1.00 98.06 105 TYR A O 1
ATOM 806 N N . VAL A 1 106 ? -6.871 2.348 1.496 1.00 97.88 106 VAL A N 1
ATOM 807 C CA . VAL A 1 106 ? -7.027 3.262 2.632 1.00 97.88 106 VAL A CA 1
ATOM 808 C C . VAL A 1 106 ? -8.463 3.771 2.713 1.00 97.88 106 VAL A C 1
ATOM 810 O O . VAL A 1 106 ? -9.200 3.766 1.720 1.00 97.88 106 VAL A O 1
ATOM 813 N N . ARG A 1 107 ? -8.899 4.190 3.902 1.00 96.88 107 ARG A N 1
ATOM 814 C CA . ARG A 1 107 ? -10.248 4.729 4.098 1.00 96.88 107 ARG A CA 1
ATOM 815 C C . ARG A 1 107 ? -10.281 6.205 3.706 1.00 96.88 107 ARG A C 1
ATOM 817 O O . ARG A 1 107 ? -9.704 7.036 4.391 1.00 96.88 107 ARG A O 1
ATOM 824 N N . GLU A 1 108 ? -11.027 6.553 2.664 1.00 96.06 108 GLU A N 1
ATOM 825 C CA . GLU A 1 108 ? -11.225 7.945 2.247 1.00 96.06 108 GLU A CA 1
ATOM 826 C C . GLU A 1 108 ? -12.658 8.138 1.735 1.00 96.06 108 GLU A C 1
ATOM 828 O O . GLU A 1 108 ? -13.177 7.313 0.983 1.00 96.06 108 GLU A O 1
ATOM 833 N N . GLY A 1 109 ? -13.344 9.191 2.194 1.00 94.62 109 GLY A N 1
ATOM 834 C CA . GLY A 1 109 ? -14.729 9.467 1.786 1.00 94.62 109 GLY A CA 1
ATOM 835 C C . GLY A 1 109 ? -15.720 8.338 2.110 1.00 94.62 109 GLY A C 1
ATOM 836 O O . GLY A 1 109 ? -16.694 8.137 1.393 1.00 94.62 109 GLY A O 1
ATOM 837 N N . GLY A 1 110 ? -15.456 7.543 3.155 1.00 95.38 110 GLY A N 1
ATOM 838 C CA . GLY A 1 110 ? -16.291 6.392 3.522 1.00 95.38 110 GLY A CA 1
ATOM 839 C C . GLY A 1 110 ? -16.108 5.152 2.634 1.00 95.38 110 GLY A C 1
ATOM 840 O O . GLY A 1 110 ? -16.804 4.155 2.836 1.00 95.38 110 GLY A O 1
ATOM 841 N N . GLN A 1 111 ? -15.160 5.176 1.696 1.00 97.62 111 GLN A N 1
ATOM 842 C CA . GLN A 1 111 ? -14.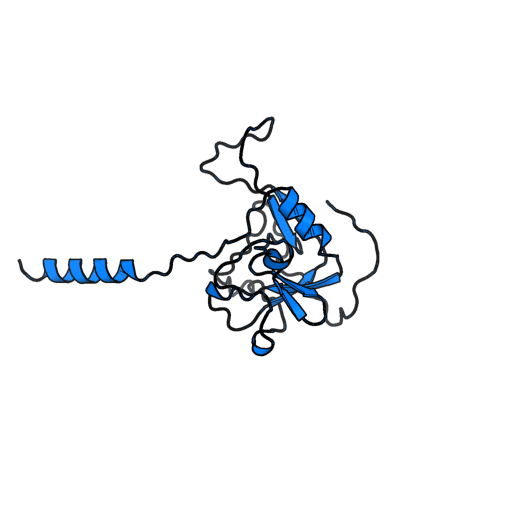818 4.058 0.822 1.00 97.62 111 GLN A CA 1
ATOM 843 C C . GLN A 1 111 ? -13.388 3.578 1.082 1.00 97.62 111 GLN A C 1
ATOM 845 O O . GLN A 1 111 ? -12.553 4.309 1.607 1.00 97.62 111 GLN A O 1
ATOM 850 N N . TRP A 1 112 ? -13.114 2.328 0.723 1.00 98.12 112 TRP A N 1
ATOM 851 C CA . TRP A 1 112 ? -11.767 1.765 0.709 1.00 98.12 112 TRP A CA 1
ATOM 852 C C . TRP A 1 112 ? -11.160 2.021 -0.667 1.00 98.12 112 TRP A C 1
ATOM 854 O O . TRP A 1 112 ? -11.513 1.330 -1.621 1.00 98.12 112 TRP A O 1
ATOM 864 N N . ARG A 1 113 ? -10.319 3.046 -0.793 1.00 98.50 113 ARG A N 1
ATOM 865 C CA . ARG A 1 113 ? -9.746 3.490 -2.071 1.00 98.50 113 ARG A CA 1
ATOM 866 C C . ARG A 1 113 ? -8.315 2.995 -2.213 1.00 98.50 113 ARG A C 1
ATOM 868 O O . ARG A 1 113 ? -7.561 3.000 -1.245 1.00 98.50 113 ARG A O 1
ATOM 875 N N . ASN A 1 114 ? -7.964 2.563 -3.416 1.00 98.38 114 ASN A N 1
ATOM 876 C CA . ASN A 1 114 ? -6.638 2.053 -3.730 1.00 98.38 114 ASN A CA 1
ATOM 877 C C . ASN A 1 114 ? -5.573 3.156 -3.606 1.00 98.38 114 ASN A C 1
ATOM 879 O O . ASN A 1 114 ? -5.711 4.215 -4.218 1.00 98.38 114 ASN A O 1
ATOM 883 N N . LEU A 1 115 ? -4.516 2.908 -2.832 1.00 98.12 115 LEU A N 1
ATOM 884 C CA . LEU A 1 115 ? -3.500 3.905 -2.509 1.00 98.12 115 LEU A CA 1
ATOM 885 C C . LEU A 1 115 ? -2.726 4.356 -3.753 1.00 98.12 115 LEU A C 1
ATOM 887 O O . LEU A 1 115 ? -2.580 5.559 -3.953 1.00 98.12 115 LEU A O 1
ATOM 891 N N . ALA A 1 116 ? -2.322 3.438 -4.636 1.00 97.19 116 ALA A N 1
ATOM 892 C CA . ALA A 1 116 ? -1.676 3.803 -5.899 1.00 97.19 116 ALA A CA 1
ATOM 893 C C . ALA A 1 116 ? -2.572 4.706 -6.770 1.00 97.19 116 ALA A C 1
ATOM 895 O O . ALA A 1 116 ? -2.131 5.761 -7.232 1.00 97.19 116 ALA A O 1
ATOM 896 N N . ALA A 1 117 ? -3.855 4.363 -6.924 1.00 97.12 117 ALA A N 1
ATOM 897 C CA . ALA A 1 117 ? -4.805 5.180 -7.683 1.00 97.12 117 ALA A CA 1
ATOM 898 C C . ALA A 1 117 ? -4.979 6.591 -7.087 1.00 97.12 117 ALA A C 1
ATOM 900 O O . ALA A 1 117 ? -5.084 7.574 -7.822 1.00 97.12 117 ALA A O 1
ATOM 901 N N . LEU A 1 118 ? -4.965 6.722 -5.756 1.00 97.62 118 LEU A N 1
ATOM 902 C CA . LEU A 1 118 ? -5.021 8.021 -5.077 1.00 97.62 118 LEU A CA 1
ATOM 903 C C . LEU A 1 118 ? -3.775 8.892 -5.305 1.00 97.62 118 LEU A C 1
ATOM 905 O O . LEU A 1 118 ? -3.826 10.104 -5.066 1.00 97.62 118 LEU A O 1
ATOM 909 N N . LEU A 1 119 ? -2.656 8.295 -5.710 1.00 96.56 119 LEU A N 1
ATOM 910 C CA . LEU A 1 119 ? -1.420 8.991 -6.072 1.00 96.56 119 LEU A CA 1
ATOM 911 C C . LEU A 1 119 ? -1.351 9.316 -7.573 1.00 96.56 119 LEU A C 1
ATOM 913 O O . LEU A 1 119 ? -0.354 9.864 -8.032 1.00 96.56 119 LEU A O 1
ATOM 917 N N . GLY A 1 120 ? -2.401 9.000 -8.340 1.00 96.25 120 GLY A N 1
ATOM 918 C CA . GLY A 1 120 ? -2.422 9.177 -9.794 1.00 96.25 120 GLY A CA 1
ATOM 919 C C . GLY A 1 120 ? -1.679 8.081 -10.563 1.00 96.25 120 GLY A C 1
ATOM 920 O O . GLY A 1 120 ? -1.486 8.215 -11.770 1.00 96.25 120 GLY A O 1
ATOM 921 N N . LEU A 1 121 ? -1.279 6.998 -9.889 1.00 92.94 121 LEU A N 1
ATOM 922 C CA . LEU A 1 121 ? -0.726 5.811 -10.536 1.00 92.94 121 LEU A CA 1
ATOM 923 C C . LEU A 1 121 ? -1.853 4.987 -11.180 1.00 92.94 121 LEU A C 1
ATOM 925 O O . LEU A 1 121 ? -3.026 5.115 -10.821 1.00 92.94 121 LEU A O 1
ATOM 929 N N . GLN A 1 122 ? -1.504 4.127 -12.138 1.00 94.31 122 GLN A N 1
ATOM 930 C CA . GLN A 1 122 ? -2.466 3.353 -12.932 1.00 94.31 122 GLN A CA 1
ATOM 931 C C . GLN A 1 122 ? -2.301 1.843 -12.700 1.00 94.31 122 GLN A C 1
ATOM 933 O O . GLN A 1 122 ? -1.706 1.162 -13.537 1.00 94.31 122 GLN A O 1
ATOM 938 N N . PRO A 1 123 ? -2.798 1.295 -11.572 1.00 92.75 123 PRO A N 1
ATOM 939 C CA . PRO A 1 123 ? -2.702 -0.137 -11.315 1.00 92.75 123 PRO A CA 1
ATOM 940 C C . PRO A 1 123 ? -3.596 -0.905 -12.292 1.00 92.75 123 PRO A C 1
ATOM 942 O O . PRO A 1 123 ? -4.748 -0.550 -12.547 1.00 92.75 123 PRO A O 1
ATOM 945 N N . TRP A 1 124 ? -3.057 -1.974 -12.861 1.00 91.25 124 TRP A N 1
ATOM 946 C CA . TRP A 1 124 ? -3.716 -2.806 -13.853 1.00 91.25 124 TRP A CA 1
ATOM 947 C C . TRP A 1 124 ? -4.487 -3.952 -13.198 1.00 91.25 124 TRP A C 1
ATOM 949 O O . TRP A 1 124 ? -3.959 -4.687 -12.364 1.00 91.25 124 TRP A O 1
ATOM 959 N N . ARG A 1 125 ? -5.750 -4.137 -13.613 1.00 92.06 125 ARG A N 1
ATOM 960 C CA . ARG A 1 125 ? -6.668 -5.179 -13.097 1.00 92.06 125 ARG A CA 1
ATOM 961 C C . ARG A 1 125 ? -6.845 -5.168 -11.574 1.00 92.06 125 ARG A C 1
ATOM 963 O O . ARG A 1 125 ? -7.232 -6.173 -10.985 1.00 92.06 125 ARG A O 1
ATOM 970 N N . VAL A 1 126 ? -6.635 -4.011 -10.961 1.00 93.69 126 VAL A N 1
ATOM 971 C CA . VAL A 1 126 ? -6.925 -3.737 -9.557 1.00 93.69 126 VAL A CA 1
ATOM 972 C C . VAL A 1 126 ? -8.072 -2.729 -9.503 1.00 93.69 126 VAL A C 1
ATOM 974 O O . VAL A 1 126 ? -8.023 -1.716 -10.204 1.00 93.69 126 VAL A O 1
ATOM 977 N N . PRO A 1 127 ? -9.123 -2.965 -8.705 1.00 96.81 127 PRO A N 1
ATOM 978 C CA . PRO A 1 127 ? -10.206 -2.004 -8.591 1.00 96.81 127 PRO A CA 1
ATOM 979 C C . PRO A 1 127 ? -9.750 -0.745 -7.836 1.00 96.81 127 PRO A C 1
ATOM 981 O O . PRO A 1 127 ? -9.120 -0.821 -6.789 1.00 96.81 127 PRO A O 1
ATOM 984 N N . ALA A 1 128 ? -10.133 0.440 -8.319 1.00 97.56 128 ALA A N 1
ATOM 985 C CA . ALA A 1 128 ? -9.833 1.701 -7.627 1.00 97.56 128 ALA A CA 1
ATOM 986 C C . ALA A 1 128 ? -10.532 1.819 -6.254 1.00 97.56 128 ALA A C 1
ATOM 988 O O . ALA A 1 128 ? -10.105 2.594 -5.396 1.00 97.56 128 ALA A O 1
ATOM 989 N N . VAL A 1 129 ? -11.610 1.053 -6.050 1.00 98.31 129 VAL A N 1
ATOM 990 C CA . VAL A 1 129 ? -12.360 0.944 -4.794 1.00 98.31 129 VAL A CA 1
ATOM 991 C C . VAL A 1 129 ? -12.523 -0.533 -4.449 1.00 98.31 129 VAL A C 1
ATOM 993 O O . VAL A 1 129 ? -13.024 -1.298 -5.271 1.00 98.31 129 VAL A O 1
ATOM 996 N N . LEU A 1 130 ? -12.145 -0.935 -3.235 1.00 97.50 130 LEU A N 1
ATOM 997 C CA . LEU A 1 130 ? -12.299 -2.313 -2.770 1.00 97.50 130 LEU A CA 1
ATOM 998 C C . LEU A 1 130 ? -13.795 -2.668 -2.673 1.00 97.50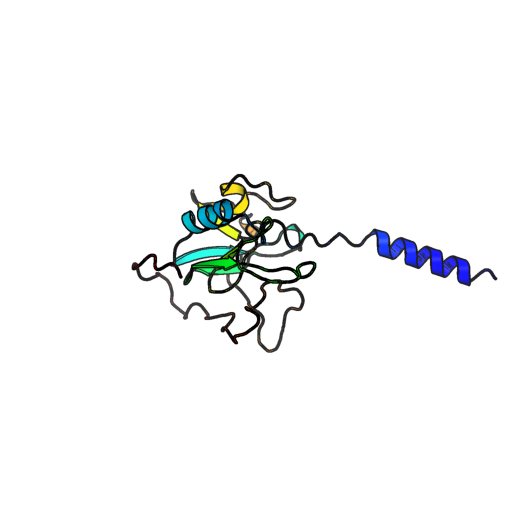 130 LEU A C 1
ATOM 1000 O O . LEU A 1 130 ? -14.524 -1.999 -1.927 1.00 97.50 130 LEU A O 1
ATOM 1004 N N . PRO A 1 131 ? -14.273 -3.716 -3.373 1.00 97.25 131 PRO A N 1
ATOM 1005 C CA . PRO A 1 131 ? -15.668 -4.127 -3.283 1.00 97.25 131 PRO A CA 1
ATOM 1006 C C . PRO A 1 131 ? -16.035 -4.544 -1.855 1.00 97.25 131 PRO A C 1
ATOM 1008 O O . PRO A 1 131 ? -15.245 -5.186 -1.157 1.00 97.25 131 PRO A O 1
ATOM 1011 N N . LYS A 1 132 ? -17.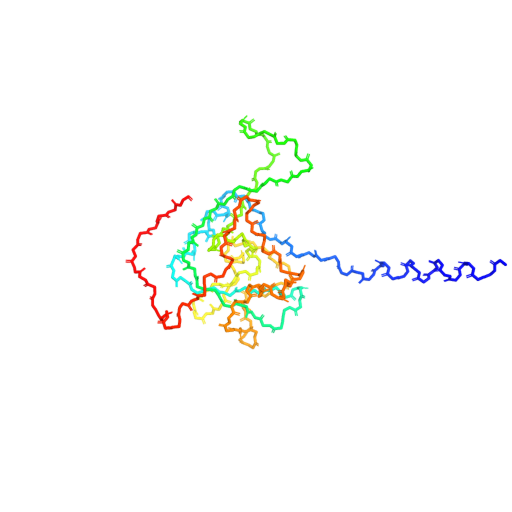245 -4.198 -1.401 1.00 95.75 132 LYS A N 1
ATOM 1012 C CA . LYS A 1 132 ? -17.676 -4.442 -0.010 1.00 95.75 132 LYS A CA 1
ATOM 1013 C C . LYS A 1 132 ? -17.638 -5.929 0.337 1.00 95.75 132 LYS A C 1
ATOM 1015 O O . LYS A 1 132 ? -17.211 -6.308 1.422 1.00 95.75 132 LYS A O 1
ATOM 1020 N N . GLU A 1 133 ? -18.030 -6.772 -0.607 1.00 95.81 133 GLU A N 1
ATOM 1021 C CA . GLU A 1 133 ? -18.005 -8.226 -0.517 1.00 95.81 133 GLU A CA 1
ATOM 1022 C C . GLU A 1 133 ? -16.590 -8.810 -0.501 1.00 95.81 133 GLU A C 1
ATOM 1024 O O . GLU A 1 133 ? -16.434 -9.985 -0.183 1.00 95.81 133 GLU A O 1
ATOM 1029 N N . ARG A 1 134 ? -15.556 -8.021 -0.805 1.00 95.81 134 ARG A N 1
ATOM 1030 C CA . ARG A 1 134 ? -14.153 -8.429 -0.692 1.00 95.81 134 ARG A CA 1
ATOM 1031 C C . ARG A 1 134 ? -13.513 -7.978 0.612 1.00 95.81 134 ARG A C 1
ATOM 1033 O O . ARG A 1 134 ? -12.456 -8.490 0.931 1.00 95.81 134 ARG A O 1
ATOM 1040 N N . VAL A 1 135 ? -14.144 -7.118 1.412 1.00 94.50 135 VAL A N 1
ATOM 1041 C CA . VAL A 1 135 ? -13.601 -6.718 2.720 1.00 94.50 135 VAL A CA 1
ATOM 1042 C C . VAL A 1 135 ? -13.495 -7.940 3.643 1.00 94.50 135 VAL A C 1
ATOM 1044 O O . VAL A 1 135 ? -14.499 -8.606 3.918 1.00 94.50 135 VAL A O 1
ATOM 1047 N N . GLY A 1 136 ? -12.281 -8.255 4.095 1.00 90.56 136 GLY A N 1
ATOM 1048 C CA . GLY A 1 136 ? -12.019 -9.256 5.132 1.00 90.56 136 GLY A CA 1
ATOM 1049 C C . GLY A 1 136 ? -11.683 -8.625 6.484 1.00 90.56 136 GLY A C 1
ATOM 1050 O O . GLY A 1 136 ? -11.841 -7.422 6.686 1.00 90.56 136 GLY A O 1
ATOM 1051 N N . THR A 1 137 ? -11.286 -9.447 7.455 1.00 77.75 137 THR A N 1
ATOM 1052 C CA . THR A 1 137 ? -11.279 -9.043 8.873 1.00 77.75 137 THR A CA 1
ATOM 1053 C C . THR A 1 137 ? -9.918 -9.089 9.552 1.00 77.75 137 THR A C 1
ATOM 1055 O O . THR A 1 137 ? -9.757 -8.400 10.559 1.00 77.75 137 THR A O 1
ATOM 1058 N N . ARG A 1 138 ? -8.942 -9.855 9.042 1.00 73.25 138 ARG A N 1
ATOM 1059 C CA . ARG A 1 138 ? -7.645 -10.026 9.710 1.00 73.25 138 ARG A CA 1
ATOM 1060 C C . ARG A 1 138 ? -6.525 -10.343 8.727 1.00 73.25 138 ARG A C 1
ATOM 1062 O O . ARG A 1 138 ? -6.686 -11.254 7.923 1.00 73.25 138 ARG A O 1
ATOM 1069 N N . TRP A 1 139 ? -5.415 -9.624 8.856 1.00 68.06 139 TRP A N 1
ATOM 1070 C CA . TRP A 1 139 ? -4.132 -9.978 8.259 1.00 68.06 139 TRP A CA 1
ATOM 1071 C C . TRP A 1 139 ? -3.585 -11.267 8.864 1.00 68.06 139 TRP A C 1
ATOM 1073 O O . TRP A 1 139 ? -3.429 -11.376 10.087 1.00 68.06 139 TRP A O 1
ATOM 1083 N N . ARG A 1 140 ? -3.370 -12.269 8.010 1.00 60.84 140 ARG A N 1
ATOM 1084 C CA . ARG A 1 140 ? -2.824 -13.571 8.391 1.00 60.84 140 ARG A CA 1
ATOM 1085 C C . ARG A 1 140 ? -1.417 -13.657 7.832 1.00 60.84 140 ARG A C 1
ATOM 1087 O O . ARG A 1 140 ? -1.162 -14.391 6.888 1.00 60.84 140 ARG A O 1
ATOM 1094 N N . CYS A 1 141 ? -0.474 -12.953 8.437 1.00 54.34 141 CYS A N 1
ATOM 1095 C CA . CYS A 1 141 ? 0.909 -13.317 8.174 1.00 54.34 141 CYS A CA 1
ATOM 1096 C C . CYS A 1 141 ? 1.129 -14.745 8.707 1.00 54.34 141 CYS A C 1
ATOM 1098 O O . CYS A 1 141 ? 0.574 -15.128 9.746 1.00 54.34 141 CYS A O 1
ATOM 1100 N N . GLY A 1 142 ? 1.775 -15.558 7.864 1.00 44.19 142 GLY A N 1
ATOM 1101 C CA . GLY A 1 142 ? 1.754 -17.016 7.932 1.00 44.19 142 GLY A CA 1
ATOM 1102 C C . GLY A 1 142 ? 1.956 -17.514 9.354 1.00 44.19 142 GLY A C 1
ATOM 1103 O O . GLY A 1 142 ? 2.808 -17.021 10.095 1.00 44.19 142 GLY A O 1
ATOM 1104 N N . THR A 1 143 ? 1.153 -18.487 9.776 1.00 38.91 143 THR A N 1
ATOM 1105 C CA . THR A 1 143 ? 1.488 -19.159 11.033 1.00 38.91 143 THR A CA 1
ATOM 1106 C C . THR A 1 143 ? 2.856 -19.829 10.853 1.00 38.91 143 THR A C 1
ATOM 1108 O O . THR A 1 143 ? 3.152 -20.281 9.750 1.00 38.91 143 THR A O 1
ATOM 1111 N N . PRO A 1 144 ? 3.684 -20.000 11.898 1.00 42.56 144 PRO A N 1
ATOM 1112 C CA . PRO A 1 144 ? 4.935 -20.760 11.776 1.00 42.56 144 PRO A CA 1
ATOM 1113 C C . PRO A 1 144 ? 4.753 -22.190 11.225 1.00 42.56 144 PRO A C 1
ATOM 1115 O O . PRO A 1 144 ? 5.723 -22.837 10.848 1.00 42.56 144 PRO A O 1
ATOM 1118 N N . ARG A 1 145 ? 3.513 -22.703 11.208 1.00 38.66 145 ARG A N 1
ATOM 1119 C CA . ARG A 1 145 ? 3.124 -24.009 10.656 1.00 38.66 145 ARG A CA 1
ATOM 1120 C C . ARG A 1 145 ? 2.564 -23.956 9.234 1.00 38.66 145 ARG A C 1
ATOM 1122 O O . ARG A 1 145 ? 2.272 -25.010 8.685 1.00 38.66 145 ARG A O 1
ATOM 1129 N N . ASP A 1 146 ? 2.398 -22.766 8.676 1.00 39.69 146 ASP A N 1
ATOM 1130 C CA . ASP A 1 146 ? 1.829 -22.538 7.354 1.00 39.69 146 ASP A CA 1
ATOM 1131 C C . ASP A 1 146 ? 2.544 -21.322 6.741 1.00 39.69 146 ASP A C 1
ATOM 1133 O O . ASP A 1 146 ? 2.004 -20.208 6.749 1.00 39.69 146 ASP A O 1
ATOM 1137 N N . PRO A 1 147 ? 3.820 -21.480 6.326 1.00 46.62 147 PRO A N 1
ATOM 1138 C CA . PRO A 1 147 ? 4.443 -20.497 5.464 1.00 46.62 147 PRO A CA 1
ATOM 1139 C C . PRO A 1 147 ? 3.641 -20.543 4.173 1.00 46.62 147 PRO A C 1
ATOM 1141 O O . PRO A 1 147 ? 3.849 -21.447 3.373 1.00 46.62 147 PRO A O 1
ATOM 1144 N N . ASP A 1 148 ? 2.679 -19.636 4.007 1.00 44.09 148 ASP A N 1
ATOM 1145 C CA . ASP A 1 148 ? 2.043 -19.438 2.714 1.00 44.09 148 ASP A CA 1
ATOM 1146 C C . ASP A 1 148 ? 3.177 -19.118 1.730 1.00 44.09 148 ASP A C 1
ATOM 1148 O O . ASP A 1 148 ? 3.770 -18.037 1.817 1.00 44.09 148 ASP A O 1
ATOM 1152 N N . PRO A 1 149 ? 3.546 -20.057 0.839 1.00 43.84 149 PRO A N 1
ATOM 1153 C CA . PRO A 1 149 ? 4.664 -19.856 -0.068 1.00 43.84 149 PRO A CA 1
ATOM 1154 C C . PRO A 1 149 ? 4.344 -18.773 -1.111 1.00 43.84 149 PRO A C 1
ATOM 1156 O O . PRO A 1 149 ? 5.221 -18.410 -1.891 1.00 43.84 149 PRO A O 1
ATOM 1159 N N . GLY A 1 150 ? 3.100 -18.274 -1.138 1.00 45.75 150 GLY A N 1
ATOM 1160 C CA . GLY A 1 150 ? 2.639 -17.165 -1.958 1.00 45.75 150 GLY A CA 1
ATOM 1161 C C . GLY A 1 150 ? 2.554 -15.823 -1.235 1.00 45.75 150 GLY A C 1
ATOM 1162 O O . GLY A 1 150 ? 2.111 -14.869 -1.865 1.00 45.75 150 GLY A O 1
ATOM 1163 N N . ASN A 1 151 ? 2.958 -15.709 0.037 1.00 45.19 151 ASN A N 1
ATOM 1164 C CA . ASN A 1 151 ? 2.983 -14.421 0.729 1.00 45.19 151 ASN A CA 1
ATOM 1165 C C . ASN A 1 151 ? 4.208 -13.594 0.263 1.00 45.19 151 ASN A C 1
ATOM 1167 O O . ASN A 1 151 ? 5.335 -13.927 0.636 1.00 45.19 151 ASN A O 1
ATOM 1171 N N . PRO A 1 152 ? 4.020 -12.517 -0.530 1.00 48.31 152 PRO A N 1
ATOM 1172 C CA . PRO A 1 152 ? 5.114 -11.769 -1.153 1.00 48.31 152 PRO A CA 1
ATOM 1173 C C . PRO A 1 152 ? 5.796 -10.782 -0.191 1.00 48.31 152 PRO A C 1
ATOM 1175 O O . PRO A 1 152 ? 6.687 -10.034 -0.588 1.00 48.31 152 PRO A O 1
ATOM 1178 N N . TYR A 1 153 ? 5.360 -10.725 1.068 1.00 48.53 153 TYR A N 1
ATOM 1179 C CA . TYR A 1 153 ? 5.825 -9.745 2.034 1.00 48.53 153 TYR A CA 1
ATOM 1180 C C . TYR A 1 153 ? 7.137 -10.218 2.671 1.00 48.53 153 TYR A C 1
ATOM 1182 O O . TYR A 1 153 ? 7.154 -10.940 3.668 1.00 48.53 153 TYR A O 1
ATOM 1190 N N . PHE A 1 154 ? 8.250 -9.832 2.043 1.00 46.28 154 PHE A N 1
ATOM 1191 C CA . PHE A 1 154 ? 9.602 -10.150 2.493 1.00 46.28 154 PHE A CA 1
ATOM 1192 C C . PHE A 1 154 ? 9.883 -9.554 3.885 1.00 46.28 154 PHE A C 1
ATOM 1194 O O . PHE A 1 154 ? 9.760 -8.339 4.059 1.00 46.28 154 PHE A O 1
ATOM 1201 N N . PRO A 1 155 ? 10.321 -10.352 4.875 1.00 44.28 155 PRO A N 1
ATOM 1202 C CA . PRO A 1 155 ? 11.027 -9.801 6.023 1.00 44.28 155 PRO A CA 1
ATOM 1203 C C . PRO A 1 155 ? 12.371 -9.227 5.549 1.00 44.28 155 PRO A C 1
ATOM 1205 O O . PRO A 1 155 ? 13.034 -9.818 4.693 1.00 44.28 155 PRO A O 1
ATOM 1208 N N . GLN A 1 156 ? 12.779 -8.079 6.097 1.00 44.84 156 GLN A N 1
ATOM 1209 C CA . GLN A 1 156 ? 14.119 -7.533 5.864 1.00 44.84 156 GLN A CA 1
ATOM 1210 C C . GLN A 1 156 ? 15.193 -8.605 6.126 1.00 44.84 156 GLN A C 1
ATOM 1212 O O . GLN A 1 156 ? 15.102 -9.358 7.097 1.00 44.84 156 GLN A O 1
ATOM 1217 N N . LEU A 1 157 ? 16.208 -8.651 5.255 1.00 43.09 157 LEU A N 1
ATOM 1218 C CA . LEU A 1 157 ? 17.158 -9.763 5.094 1.00 43.09 157 LEU A CA 1
ATOM 1219 C C . LEU A 1 157 ? 17.950 -10.167 6.354 1.00 43.09 157 LEU A C 1
ATOM 1221 O O . LEU A 1 157 ? 18.451 -11.287 6.390 1.00 43.09 157 LEU A O 1
ATOM 1225 N N . ASP A 1 158 ? 18.018 -9.331 7.396 1.00 39.22 158 ASP A N 1
ATOM 1226 C CA . ASP A 1 158 ? 18.993 -9.512 8.483 1.00 39.22 158 ASP A CA 1
ATOM 1227 C C . ASP A 1 158 ? 18.420 -9.471 9.916 1.00 39.22 158 ASP A C 1
ATOM 1229 O O . ASP A 1 158 ? 19.186 -9.472 10.882 1.00 39.22 158 ASP A O 1
ATOM 1233 N N . ALA A 1 159 ? 17.093 -9.465 10.110 1.00 42.41 159 ALA A N 1
ATOM 1234 C CA . ALA A 1 159 ? 16.514 -9.521 11.458 1.00 42.41 159 ALA A CA 1
ATOM 1235 C C . ALA A 1 159 ? 15.239 -10.378 11.539 1.00 42.41 159 ALA A C 1
ATOM 1237 O O . ALA A 1 159 ? 14.349 -10.227 10.700 1.00 42.41 159 ALA A O 1
ATOM 1238 N N . PRO A 1 160 ? 15.074 -11.211 12.590 1.00 40.34 160 PRO A N 1
ATOM 1239 C CA . PRO A 1 160 ? 13.784 -11.800 12.924 1.00 40.34 160 PRO A CA 1
ATOM 1240 C C . PRO A 1 160 ? 12.864 -10.691 13.450 1.00 40.34 160 PRO A C 1
ATOM 1242 O O . PRO A 1 160 ? 12.756 -10.465 14.654 1.00 40.34 160 PRO A O 1
ATOM 1245 N N . ARG A 1 161 ? 12.233 -9.946 12.541 1.00 47.94 161 ARG A N 1
ATOM 1246 C CA . ARG A 1 161 ? 11.100 -9.090 12.891 1.00 47.94 161 ARG A CA 1
ATOM 1247 C C . ARG A 1 161 ? 9.886 -9.992 13.040 1.00 47.94 161 ARG A C 1
ATOM 1249 O O . ARG A 1 161 ? 9.671 -10.860 12.200 1.00 47.94 161 ARG A O 1
ATOM 1256 N N . ASP A 1 162 ? 9.131 -9.821 14.122 1.00 49.69 162 ASP A N 1
ATOM 1257 C CA . ASP A 1 162 ? 7.820 -10.452 14.254 1.00 49.69 162 ASP A CA 1
ATOM 1258 C C . ASP A 1 162 ? 6.980 -9.961 13.064 1.00 49.69 162 ASP A C 1
ATOM 1260 O O . ASP A 1 162 ? 6.675 -8.768 13.012 1.00 49.69 162 ASP A O 1
ATOM 1264 N N . PRO A 1 163 ? 6.647 -10.809 12.072 1.00 51.47 163 PRO A N 1
ATOM 1265 C CA . PRO A 1 163 ? 5.886 -10.355 10.912 1.00 51.47 163 PRO A CA 1
ATOM 1266 C C . PRO A 1 163 ? 4.451 -9.983 11.311 1.00 51.47 163 PRO A C 1
ATOM 1268 O O . PRO A 1 163 ? 3.709 -9.416 10.509 1.00 51.47 163 PRO A O 1
ATOM 1271 N N . CYS A 1 164 ? 4.050 -10.316 12.547 1.00 58.53 164 CYS A N 1
ATOM 1272 C CA . CYS A 1 164 ? 2.690 -10.257 13.033 1.00 58.53 164 CYS A CA 1
ATOM 1273 C C . CYS A 1 164 ? 2.595 -9.886 14.522 1.00 58.53 164 CYS A C 1
ATOM 1275 O O . CYS A 1 164 ? 2.063 -10.689 15.301 1.00 58.53 164 CYS A O 1
ATOM 1277 N N . PRO A 1 165 ? 2.933 -8.662 14.962 1.00 50.56 165 PRO A N 1
ATOM 1278 C CA . PRO A 1 165 ? 2.367 -8.200 16.211 1.00 50.56 165 PRO A CA 1
ATOM 1279 C C . PRO A 1 165 ? 0.857 -8.170 15.977 1.00 50.56 165 PRO A C 1
ATOM 1281 O O . PRO A 1 165 ? 0.338 -7.385 15.178 1.00 50.56 165 PRO A O 1
ATOM 1284 N N . LEU A 1 166 ? 0.154 -9.135 16.557 1.00 52.62 166 LEU A N 1
ATOM 1285 C CA . LEU A 1 166 ? -1.292 -9.201 16.487 1.00 52.62 166 LEU A CA 1
ATOM 1286 C C . LEU A 1 166 ? -1.818 -7.898 17.079 1.00 52.62 166 LEU A C 1
ATOM 1288 O O . LEU A 1 166 ? -1.290 -7.443 18.095 1.00 52.62 166 LEU A O 1
ATOM 1292 N N . ASP A 1 167 ? -2.852 -7.309 16.476 1.00 49.19 167 ASP A N 1
ATOM 1293 C CA . ASP A 1 167 ? -3.632 -6.309 17.202 1.00 49.19 167 ASP A CA 1
ATOM 1294 C C . ASP A 1 167 ? -4.030 -6.969 18.531 1.00 49.19 167 ASP A C 1
ATOM 1296 O O . ASP A 1 167 ? -4.674 -8.030 18.501 1.00 49.19 167 ASP A O 1
ATOM 1300 N N . PRO A 1 168 ? -3.593 -6.441 19.692 1.00 50.47 168 PRO A N 1
ATOM 1301 C CA . PRO A 1 168 ? -3.965 -7.047 20.952 1.00 50.47 168 PRO A CA 1
ATOM 1302 C C . PRO A 1 168 ? -5.495 -7.064 21.010 1.00 50.47 168 PRO A C 1
ATOM 1304 O O . PRO A 1 168 ? -6.135 -6.106 20.552 1.00 50.47 168 PRO A O 1
ATOM 1307 N N . PRO A 1 169 ? -6.114 -8.151 21.503 1.00 46.91 169 PRO A N 1
ATOM 1308 C CA . PRO A 1 169 ? -7.564 -8.223 21.589 1.00 46.91 169 PRO A CA 1
ATOM 1309 C C . PRO A 1 169 ? -8.079 -6.994 22.352 1.00 46.91 169 PRO A C 1
ATOM 1311 O O . PRO A 1 169 ? -7.787 -6.831 23.532 1.00 46.91 169 PRO A O 1
ATOM 1314 N N . GLY A 1 170 ? -8.793 -6.102 21.655 1.00 51.84 170 GLY A N 1
ATOM 1315 C CA . GLY A 1 170 ? -9.281 -4.835 22.214 1.00 51.84 170 GLY A CA 1
ATOM 1316 C C . GLY A 1 170 ? -8.579 -3.550 21.747 1.00 51.84 170 GLY A C 1
ATOM 1317 O O . GLY A 1 170 ? -8.927 -2.490 22.261 1.00 51.84 170 GLY A O 1
ATOM 1318 N N . ALA A 1 171 ? -7.657 -3.587 20.774 1.00 52.53 171 ALA A N 1
ATOM 1319 C CA . ALA A 1 171 ? -7.082 -2.386 20.142 1.00 52.53 171 ALA A CA 1
ATOM 1320 C C . ALA A 1 171 ? -8.118 -1.633 19.278 1.00 52.53 171 ALA A C 1
ATOM 1322 O O . ALA A 1 171 ? -8.089 -1.651 18.051 1.00 52.53 171 ALA A O 1
ATOM 1323 N N . GLY A 1 172 ? -9.098 -1.012 19.934 1.00 43.84 172 GLY A N 1
ATOM 1324 C CA . GLY A 1 172 ? -10.149 -0.214 19.305 1.00 43.84 172 GLY A CA 1
ATOM 1325 C C . GLY A 1 172 ? -9.755 1.235 19.017 1.00 43.84 172 GLY A C 1
ATOM 1326 O O . GLY A 1 172 ? -10.510 1.917 18.330 1.00 43.84 172 GLY A O 1
ATOM 1327 N N . THR A 1 173 ? -8.601 1.712 19.497 1.00 43.41 173 THR A N 1
ATOM 1328 C CA . THR A 1 173 ? -8.190 3.108 19.298 1.00 43.41 173 THR A CA 1
ATOM 1329 C C . THR A 1 173 ? -6.665 3.247 19.382 1.00 43.41 173 THR A C 1
ATOM 1331 O O . THR A 1 173 ? -6.088 2.846 20.394 1.00 43.41 173 THR A O 1
ATOM 1334 N N . PRO A 1 174 ? -5.992 3.806 18.364 1.00 44.09 174 PRO A N 1
ATOM 1335 C CA . PRO A 1 174 ? -4.560 4.062 18.421 1.00 44.09 174 PRO A CA 1
ATOM 1336 C C . PRO A 1 174 ? -4.245 5.287 19.299 1.00 44.09 174 PRO A C 1
ATOM 1338 O O . PRO A 1 174 ? -5.021 6.248 19.310 1.00 44.09 174 PRO A O 1
ATOM 1341 N N . PRO A 1 175 ? -3.119 5.281 20.036 1.00 43.72 175 PRO A N 1
ATOM 1342 C CA . PRO A 1 175 ? -2.654 6.451 20.767 1.00 43.72 175 PRO A CA 1
ATOM 1343 C C . PRO A 1 175 ? -2.245 7.562 19.791 1.00 43.72 175 PRO A C 1
ATOM 1345 O O . PRO A 1 175 ? -1.536 7.335 18.814 1.00 43.72 175 PRO A O 1
ATOM 1348 N N . VAL A 1 176 ? -2.706 8.779 20.070 1.00 44.75 176 VAL A N 1
ATOM 1349 C CA . VAL A 1 176 ? -2.336 9.991 19.335 1.00 44.75 176 VAL A CA 1
ATOM 1350 C C . VAL A 1 176 ? -0.974 10.459 19.850 1.00 44.75 176 VAL A C 1
ATOM 1352 O O . VAL A 1 176 ? -0.895 10.943 20.977 1.00 44.75 176 VAL A O 1
ATOM 1355 N N . GLY A 1 177 ? 0.091 10.336 19.054 1.00 45.03 177 GLY A N 1
ATOM 1356 C CA . GLY A 1 177 ? 1.374 10.946 19.414 1.00 45.03 177 GLY A CA 1
ATOM 1357 C C . GLY A 1 177 ? 2.573 10.550 18.552 1.00 45.03 177 GLY A C 1
ATOM 1358 O O . GLY A 1 177 ? 3.007 9.409 18.606 1.00 45.03 177 GLY A O 1
ATOM 1359 N N . ASP A 1 178 ? 3.122 11.567 17.880 1.00 38.28 178 ASP A N 1
ATOM 1360 C CA . ASP A 1 178 ? 4.443 11.687 17.235 1.00 38.28 178 ASP A CA 1
ATOM 1361 C C . ASP A 1 178 ? 4.624 11.074 15.821 1.00 38.28 178 ASP A C 1
ATOM 1363 O O . ASP A 1 178 ? 4.614 9.852 15.666 1.00 38.28 178 ASP A O 1
ATOM 1367 N N . PRO A 1 179 ? 4.824 11.886 14.754 1.00 42.56 179 PRO A N 1
ATOM 1368 C CA . PRO A 1 179 ? 5.072 11.400 13.395 1.00 42.56 179 PRO A CA 1
ATOM 1369 C C . PRO A 1 179 ? 6.539 10.977 13.213 1.00 42.56 179 PRO A C 1
ATOM 1371 O O . PRO A 1 179 ? 7.157 11.346 12.221 1.00 42.56 179 PRO A O 1
ATOM 1374 N N . GLY A 1 180 ? 7.112 10.265 14.188 1.00 33.28 180 GLY A N 1
ATOM 1375 C CA . GLY A 1 180 ? 8.512 9.847 14.212 1.00 33.28 180 GLY A CA 1
ATOM 1376 C C . GLY A 1 180 ? 8.853 8.919 13.049 1.00 33.28 180 GLY A C 1
ATOM 1377 O O . GLY A 1 180 ? 8.858 7.700 13.200 1.00 33.28 180 GLY A O 1
ATOM 1378 N N . TRP A 1 181 ? 9.128 9.504 11.888 1.00 33.38 181 TRP A N 1
ATOM 1379 C CA . TRP A 1 181 ? 9.694 8.815 10.740 1.00 33.38 181 TRP A CA 1
ATOM 1380 C C . TRP A 1 181 ? 11.114 8.377 11.109 1.00 33.38 181 TRP A C 1
ATOM 1382 O O . TRP A 1 181 ? 11.917 9.199 11.563 1.00 33.38 181 TRP A O 1
ATOM 1392 N N . ARG A 1 182 ? 11.397 7.086 10.949 1.00 40.44 182 ARG A N 1
ATOM 1393 C CA . ARG A 1 182 ? 12.765 6.565 10.890 1.00 40.44 182 ARG A CA 1
ATOM 1394 C C . ARG A 1 182 ? 13.263 6.610 9.454 1.00 40.44 182 ARG A C 1
ATOM 1396 O O . ARG A 1 182 ? 12.412 6.469 8.546 1.00 40.44 182 ARG A O 1
#

Foldseek 3Di:
DPPVVVVVVVVVVVVVPPDPPPVADALWDDPVLLVLLVVQDDQQFKKWFDDQVVVQQATAIDHFHDKAKDWDDDPVDPDDPDDDDDDITIFIDGLQWGDRQLGIFGQDPNWGARSCVVSVHDRPSGDRTDDPSRYDDHDCCDDPVGNPVPPPTDRDPPDPDPPDPDCPVPPPTDDDDDPDYD

Secondary structure (DSSP, 8-state):
--HHHHHHHHHHHHHTT-------SSSSB-HHHHHHHHTT--TT-EEEE--GGGT-SSPEEEE---EEEEEE--TTS----SS--S--EEEEEETTEEE-TTTEEEEETTEEEEHHHHTT---SS--SB--GGG--S------TT---TT---PPPTT----S--PPPTT--S---------

Sequence (182 aa):
MTRLSLALATLAAALAVAPAARADQFIYLDLQQARAALARLRAGDVVHHYCAPCGDAKSERMTVRSLGIDRVWDRDSAAQPYNSDGLTFWVVELNDVGVDLAYVYVREGGQWRNLAALLGLQPWRVPAVLPKERVGTRWRCGTPRDPDPGNPYFPQLDAPRDPCPLDPPGAGTPPVGDPGWR

pLDDT: mean 72.7, std 21.88, range [33.28, 98.5]